Protein AF-A0A2S2CV26-F1 (afdb_monomer_lite)

Structure (mmCIF, N/CA/C/O backbone):
data_AF-A0A2S2CV26-F1
#
_entry.id   AF-A0A2S2CV26-F1
#
loop_
_atom_site.group_PDB
_atom_site.id
_atom_site.type_symbol
_atom_site.label_atom_id
_atom_site.label_alt_id
_atom_site.label_comp_id
_a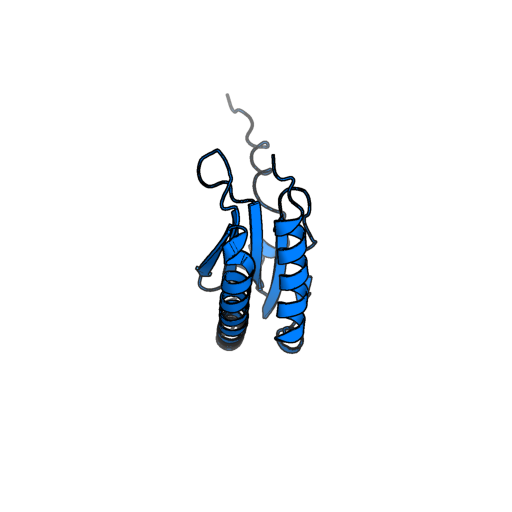tom_site.label_asym_id
_atom_site.label_entity_id
_atom_site.label_seq_id
_atom_site.pdbx_PDB_ins_code
_atom_site.Cartn_x
_atom_site.Cartn_y
_atom_site.Cartn_z
_atom_site.occupancy
_atom_site.B_iso_or_equiv
_atom_site.auth_seq_id
_atom_site.auth_comp_id
_atom_site.auth_asym_id
_atom_site.auth_atom_id
_atom_site.pdbx_PDB_model_num
ATOM 1 N N . MET A 1 1 ? 34.476 -27.555 24.300 1.00 40.94 1 MET A N 1
ATOM 2 C CA . MET A 1 1 ? 33.532 -27.393 23.174 1.00 40.94 1 MET A CA 1
ATOM 3 C C . MET A 1 1 ? 32.374 -26.527 23.639 1.00 40.94 1 MET A C 1
ATOM 5 O O . MET A 1 1 ? 31.607 -27.006 24.450 1.00 40.94 1 MET A O 1
ATOM 9 N N . HIS A 1 2 ? 32.263 -25.284 23.173 1.00 34.00 2 HIS A N 1
ATOM 10 C CA . HIS A 1 2 ? 30.974 -24.624 22.925 1.00 34.00 2 HIS A CA 1
ATOM 11 C C . HIS A 1 2 ? 31.258 -23.411 22.033 1.00 34.00 2 HIS A C 1
ATOM 13 O O . HIS A 1 2 ? 31.915 -22.454 22.434 1.00 34.00 2 HIS A O 1
ATOM 19 N N . ARG A 1 3 ? 30.885 -23.546 20.760 1.00 31.80 3 ARG A N 1
ATOM 20 C CA . ARG A 1 3 ? 31.025 -22.526 19.721 1.00 31.80 3 ARG A CA 1
ATOM 21 C C . ARG A 1 3 ? 29.903 -21.494 19.876 1.00 31.80 3 ARG A C 1
ATOM 23 O O . ARG A 1 3 ? 28.749 -21.876 19.980 1.00 31.80 3 ARG A O 1
ATOM 30 N N . SER A 1 4 ? 30.298 -20.223 19.853 1.00 40.91 4 SER A N 1
ATOM 31 C CA . SER A 1 4 ? 29.654 -19.058 19.223 1.00 40.91 4 SER A CA 1
ATOM 32 C C . SER A 1 4 ? 28.185 -19.181 18.770 1.00 40.91 4 SER A C 1
ATOM 34 O O . SER A 1 4 ? 27.912 -19.844 17.773 1.00 40.91 4 SER A O 1
ATOM 36 N N . GLU A 1 5 ? 27.278 -18.420 19.400 1.00 34.91 5 GLU A N 1
ATOM 37 C CA . GLU A 1 5 ? 25.942 -18.097 18.850 1.00 34.91 5 GLU A CA 1
ATOM 38 C C . GLU A 1 5 ? 25.600 -16.590 18.874 1.00 34.91 5 GLU A C 1
ATOM 40 O O . GLU A 1 5 ? 24.479 -16.190 18.572 1.00 34.91 5 GLU A O 1
ATOM 45 N N . TYR A 1 6 ? 26.586 -15.710 19.091 1.00 36.28 6 TYR A N 1
ATOM 46 C CA . TYR A 1 6 ? 26.410 -14.249 18.967 1.00 36.28 6 TYR A CA 1
ATOM 47 C C . TYR A 1 6 ? 26.313 -13.743 17.509 1.00 36.28 6 TYR A C 1
ATOM 49 O O . TYR A 1 6 ? 26.339 -12.542 17.259 1.00 36.28 6 TYR A O 1
ATOM 57 N N . ALA A 1 7 ? 26.174 -14.637 16.525 1.00 36.53 7 ALA A N 1
ATOM 58 C CA . ALA A 1 7 ? 26.241 -14.309 15.099 1.00 36.53 7 ALA A CA 1
ATOM 59 C C . ALA A 1 7 ? 25.000 -14.743 14.296 1.00 36.53 7 ALA A C 1
ATOM 61 O O . ALA A 1 7 ? 25.125 -15.214 13.164 1.00 36.53 7 ALA A O 1
ATOM 62 N N . ARG A 1 8 ? 23.784 -14.577 14.841 1.00 36.28 8 ARG A N 1
ATOM 63 C CA . ARG A 1 8 ? 22.547 -14.783 14.053 1.00 36.28 8 ARG A CA 1
ATOM 64 C C . ARG A 1 8 ? 21.458 -13.719 14.179 1.00 36.28 8 ARG A C 1
ATOM 66 O O . ARG A 1 8 ? 20.400 -13.880 13.581 1.00 36.28 8 ARG A O 1
ATOM 73 N N . PHE A 1 9 ? 21.737 -12.594 14.836 1.00 37.44 9 PHE A N 1
ATOM 74 C CA . PHE A 1 9 ? 20.786 -11.480 14.959 1.00 37.44 9 PHE A CA 1
ATOM 75 C C . PHE A 1 9 ? 20.766 -10.497 13.771 1.00 37.44 9 PHE A C 1
ATOM 77 O O . PHE A 1 9 ? 20.008 -9.536 13.782 1.00 37.44 9 PHE A O 1
ATOM 84 N N . ALA A 1 10 ? 21.513 -10.748 12.690 1.00 33.72 10 ALA A N 1
ATOM 85 C CA . ALA A 1 10 ? 21.568 -9.857 11.522 1.00 33.72 10 ALA A CA 1
ATOM 86 C C . ALA A 1 10 ? 20.669 -10.295 10.340 1.00 33.72 10 ALA A C 1
ATOM 88 O O . ALA A 1 10 ? 21.059 -10.164 9.180 1.00 33.72 10 ALA A O 1
ATOM 89 N N . ARG A 1 11 ? 19.473 -10.846 10.604 1.00 33.84 11 ARG A N 1
ATOM 90 C CA . ARG A 1 11 ? 18.467 -11.150 9.556 1.00 33.84 11 ARG A CA 1
ATOM 91 C C . ARG A 1 11 ? 17.045 -10.666 9.847 1.00 33.84 11 ARG A C 1
ATOM 93 O O . ARG A 1 11 ? 16.144 -10.959 9.069 1.00 33.84 11 ARG A O 1
ATOM 100 N N . HIS A 1 12 ? 16.841 -9.885 10.902 1.00 38.03 12 HIS A N 1
ATOM 101 C CA . HIS A 1 12 ? 15.544 -9.286 11.200 1.00 38.03 12 HIS A CA 1
ATOM 102 C C . HIS A 1 12 ? 15.633 -7.769 11.080 1.00 38.03 12 HIS A C 1
ATOM 104 O O . HIS A 1 12 ? 16.491 -7.134 11.687 1.00 38.03 12 HIS A O 1
ATOM 110 N N . GLY A 1 13 ? 14.755 -7.197 10.252 1.00 40.19 13 GLY A N 1
ATOM 111 C CA . GLY A 1 13 ? 14.560 -5.758 10.177 1.00 40.19 13 GLY A CA 1
ATOM 112 C C . GLY A 1 13 ? 14.208 -5.234 11.561 1.00 40.19 13 GLY A C 1
ATOM 113 O O . GLY A 1 13 ? 13.131 -5.537 12.050 1.00 40.19 13 GLY A O 1
ATOM 114 N N . SER A 1 14 ? 15.162 -4.509 12.146 1.00 36.28 14 SER A N 1
ATOM 115 C CA . SER A 1 14 ? 15.131 -3.760 13.402 1.00 36.28 14 SER A CA 1
ATOM 116 C C . SER A 1 14 ? 13.733 -3.597 14.005 1.00 36.28 14 SER A C 1
ATOM 118 O O . SER A 1 14 ? 12.978 -2.708 13.618 1.00 36.28 14 SER A O 1
ATOM 120 N N . VAL A 1 15 ? 13.420 -4.469 14.958 1.00 40.22 15 VAL A N 1
ATOM 121 C CA . VAL A 1 15 ? 12.291 -4.352 15.879 1.00 40.22 15 VAL A CA 1
ATOM 122 C C . VAL A 1 15 ? 12.934 -4.029 17.234 1.00 40.22 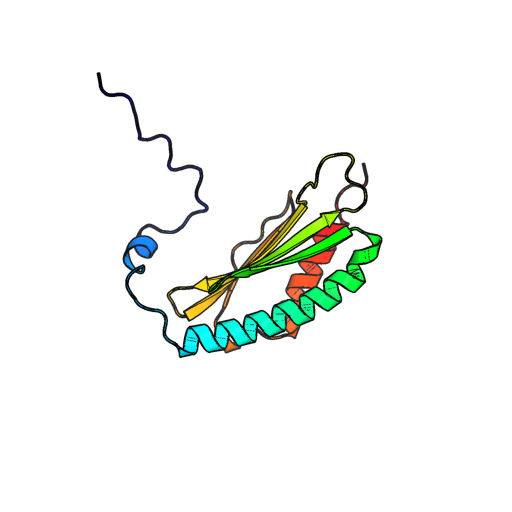15 VAL A C 1
ATOM 124 O O . VAL A 1 15 ? 13.848 -4.741 17.654 1.00 40.22 15 VAL A O 1
ATOM 127 N N . CYS A 1 16 ? 12.578 -2.909 17.863 1.00 34.03 16 CYS A N 1
ATOM 128 C CA . CYS A 1 16 ? 13.183 -2.480 19.127 1.00 34.03 16 CYS A CA 1
ATOM 129 C C . CYS A 1 16 ? 12.947 -3.539 20.227 1.00 34.03 16 CYS A C 1
ATOM 131 O O . CYS A 1 16 ? 11.866 -4.121 20.260 1.00 34.03 16 CYS A O 1
ATOM 133 N N . PRO A 1 17 ? 13.883 -3.761 21.173 1.00 43.53 17 PRO A N 1
ATOM 134 C CA . PRO A 1 17 ? 13.740 -4.771 22.233 1.00 43.53 17 PRO A CA 1
ATOM 135 C C . PRO A 1 17 ? 12.470 -4.637 23.091 1.00 43.53 17 PRO A C 1
ATOM 137 O O . PRO A 1 17 ? 11.996 -5.633 23.624 1.00 43.53 17 PRO A O 1
ATOM 140 N N . GLY A 1 18 ? 11.886 -3.435 23.186 1.00 41.84 18 GLY A N 1
ATOM 141 C CA . GLY A 1 18 ? 10.599 -3.213 23.859 1.00 41.84 18 GLY A CA 1
ATOM 142 C C . GLY A 1 18 ? 9.381 -3.798 23.129 1.00 41.84 18 GLY A C 1
ATOM 143 O O . GLY A 1 18 ? 8.350 -4.008 23.753 1.00 41.84 18 GLY A O 1
ATOM 144 N N . GLN A 1 19 ? 9.483 -4.115 21.833 1.00 45.50 19 GLN A N 1
ATOM 145 C CA . GLN A 1 19 ? 8.375 -4.689 21.056 1.00 45.50 19 GLN A CA 1
ATOM 146 C C . GLN A 1 19 ? 8.162 -6.184 21.332 1.00 45.50 19 GLN A C 1
ATOM 148 O O . GLN A 1 19 ? 7.038 -6.648 21.211 1.00 45.50 19 GLN A O 1
ATOM 153 N N . LEU A 1 20 ? 9.189 -6.922 21.776 1.00 46.00 20 LEU A N 1
ATOM 154 C CA . LEU A 1 20 ? 9.035 -8.325 22.203 1.00 46.00 20 LEU A CA 1
ATOM 155 C C . LEU A 1 20 ? 8.202 -8.464 23.490 1.00 46.00 20 LEU A C 1
ATOM 157 O O . LEU A 1 20 ? 7.713 -9.545 23.795 1.00 46.00 20 LEU A O 1
ATOM 161 N N . GLN A 1 21 ? 8.047 -7.382 24.259 1.00 39.81 21 GLN A N 1
ATOM 162 C CA . GLN A 1 21 ? 7.273 -7.370 25.503 1.00 39.81 21 GLN A CA 1
ATOM 163 C C . GLN A 1 21 ? 5.786 -7.027 25.290 1.00 39.81 21 GLN A C 1
ATOM 165 O O . GLN A 1 21 ? 4.990 -7.227 26.203 1.00 39.81 21 GLN A O 1
ATOM 170 N N . LEU A 1 22 ? 5.407 -6.557 24.093 1.00 47.59 22 LEU A N 1
ATOM 171 C CA . LEU A 1 22 ? 4.035 -6.169 23.725 1.00 47.59 22 LEU A CA 1
ATOM 172 C C . LEU A 1 22 ? 3.276 -7.261 22.949 1.00 47.59 22 LEU A C 1
ATOM 174 O O . LEU A 1 22 ? 2.089 -7.099 22.671 1.00 47.59 22 LEU A O 1
ATOM 178 N N . ASP A 1 23 ? 3.912 -8.403 22.662 1.00 49.34 23 ASP A N 1
ATOM 179 C CA . ASP A 1 23 ? 3.294 -9.561 21.987 1.00 49.34 23 ASP A CA 1
ATOM 180 C C . ASP A 1 23 ? 2.135 -10.210 22.789 1.00 49.34 23 ASP A C 1
ATOM 182 O O . ASP A 1 23 ? 1.486 -11.141 22.311 1.00 49.34 23 ASP A O 1
ATOM 186 N N . HIS A 1 24 ? 1.843 -9.727 24.004 1.00 45.34 24 HIS A N 1
ATOM 187 C CA . HIS A 1 24 ? 0.773 -10.236 24.870 1.00 45.34 24 HIS A CA 1
ATOM 188 C C . HIS A 1 24 ? -0.429 -9.297 25.038 1.00 45.34 24 HIS A C 1
ATOM 190 O O . HIS A 1 24 ? -1.451 -9.732 25.576 1.00 45.34 24 HIS A O 1
ATOM 196 N N . GLU A 1 25 ? -0.370 -8.051 24.559 1.00 50.72 25 GLU A N 1
ATOM 197 C CA . GLU A 1 25 ? -1.564 -7.205 24.517 1.00 50.72 25 GLU A CA 1
ATOM 198 C C . GLU A 1 25 ? -2.359 -7.519 23.251 1.00 50.72 25 GLU A C 1
ATOM 200 O O . GLU A 1 25 ? -1.925 -7.299 22.120 1.00 50.72 25 GLU A O 1
ATOM 205 N N . THR A 1 26 ? -3.543 -8.100 23.446 1.00 61.91 26 THR A N 1
ATOM 206 C CA . THR A 1 26 ? -4.448 -8.396 22.338 1.00 61.91 26 THR A CA 1
ATOM 207 C C . THR A 1 26 ? -4.919 -7.071 21.750 1.00 61.91 26 THR A C 1
ATOM 209 O O . THR A 1 26 ? -5.646 -6.329 22.410 1.00 61.91 26 THR A O 1
ATOM 212 N N . LEU A 1 27 ? -4.512 -6.783 20.510 1.00 70.94 27 LEU A N 1
ATOM 213 C CA . LEU A 1 27 ? -5.027 -5.658 19.731 1.00 70.94 27 LEU A CA 1
ATOM 214 C C . LEU A 1 27 ? -6.554 -5.603 19.832 1.00 70.94 27 LEU A C 1
ATOM 216 O O . LEU A 1 27 ? -7.236 -6.624 19.685 1.00 70.94 27 LEU A O 1
ATOM 220 N N . SER A 1 28 ? -7.094 -4.409 20.085 1.00 79.62 28 SER A N 1
ATOM 221 C CA . SER A 1 28 ? -8.538 -4.244 20.233 1.00 79.62 28 SER A CA 1
ATOM 222 C C . SER A 1 28 ? -9.261 -4.653 18.944 1.00 79.62 28 SER A C 1
ATOM 224 O O . SER A 1 28 ? -8.761 -4.451 17.833 1.00 79.62 28 SER A O 1
ATOM 226 N N . GLY A 1 29 ? -10.471 -5.211 19.074 1.00 83.12 29 GLY A N 1
ATOM 227 C CA . GLY A 1 29 ? -11.299 -5.554 17.909 1.00 83.12 29 GLY A CA 1
ATOM 228 C C . GLY A 1 29 ? -11.567 -4.346 17.002 1.00 83.12 29 GLY A C 1
ATOM 229 O O . GLY A 1 29 ? -11.666 -4.491 15.787 1.00 83.12 29 GLY A O 1
ATOM 230 N N . GLU A 1 30 ? -11.585 -3.147 17.583 1.00 87.88 30 GLU A N 1
ATOM 231 C CA . GLU A 1 30 ? -11.706 -1.886 16.857 1.00 87.88 30 GLU A CA 1
ATOM 232 C C . GLU A 1 30 ? -10.470 -1.576 16.000 1.00 87.88 30 GLU A C 1
ATOM 234 O O . GLU A 1 30 ? -10.618 -1.208 14.838 1.00 87.88 30 GLU A O 1
ATOM 239 N N . ALA A 1 31 ? -9.251 -1.782 16.513 1.00 86.81 31 ALA A N 1
ATOM 240 C CA . ALA A 1 31 ? -8.028 -1.573 15.733 1.00 86.81 31 ALA A CA 1
ATOM 241 C C . ALA A 1 31 ? -7.969 -2.504 14.511 1.00 86.81 31 ALA A C 1
ATOM 243 O O . ALA A 1 31 ? -7.649 -2.060 13.409 1.00 86.81 31 ALA A O 1
ATOM 244 N N . ARG A 1 32 ? -8.363 -3.772 14.682 1.00 86.88 32 ARG A N 1
ATOM 245 C CA . ARG A 1 32 ? -8.454 -4.740 13.575 1.00 86.88 32 ARG A CA 1
ATOM 246 C C . ARG A 1 32 ? -9.525 -4.365 12.556 1.00 86.88 32 ARG A C 1
ATOM 248 O O . ARG A 1 32 ? -9.281 -4.455 11.358 1.00 86.88 32 ARG A O 1
ATOM 255 N N . ARG A 1 33 ? -10.692 -3.896 13.010 1.00 90.81 33 ARG A N 1
ATOM 256 C CA . ARG A 1 33 ? -11.756 -3.406 12.11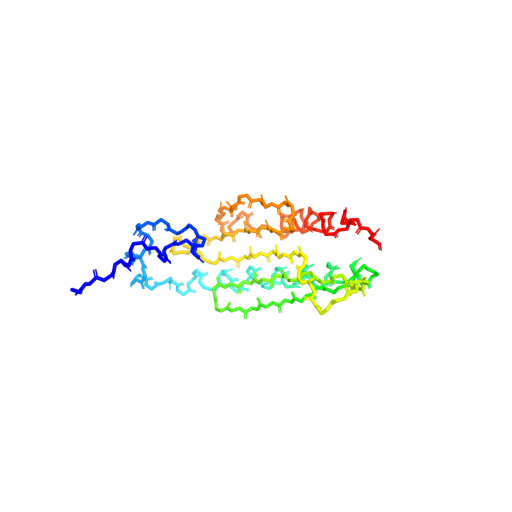9 1.00 90.81 33 ARG A CA 1
ATOM 257 C C . ARG A 1 33 ? -11.271 -2.230 11.271 1.00 90.81 33 ARG A C 1
ATOM 259 O O . ARG A 1 33 ? -11.416 -2.253 10.053 1.00 90.81 33 ARG A O 1
ATOM 266 N N . ARG A 1 34 ? -10.637 -1.237 11.900 1.00 92.06 34 ARG A N 1
ATOM 267 C CA . ARG A 1 34 ? -10.066 -0.073 11.203 1.00 92.06 34 ARG A CA 1
ATOM 268 C C . ARG A 1 34 ? -8.937 -0.472 10.250 1.00 92.06 34 ARG A C 1
ATOM 270 O O . ARG A 1 34 ? -8.823 0.101 9.169 1.00 92.06 34 ARG A O 1
ATOM 277 N N . PHE A 1 35 ? -8.141 -1.482 10.605 1.00 92.38 35 PHE A N 1
ATOM 278 C CA . PHE A 1 35 ? -7.139 -2.046 9.702 1.00 92.38 35 PHE A CA 1
ATOM 279 C C . PHE A 1 35 ? -7.760 -2.727 8.483 1.00 92.38 35 PHE A C 1
ATOM 281 O O . PHE A 1 35 ? -7.295 -2.493 7.373 1.00 92.38 35 PHE A O 1
ATOM 288 N N . ALA A 1 36 ? -8.838 -3.492 8.650 1.00 91.94 36 ALA A N 1
ATOM 289 C CA . ALA A 1 36 ? -9.548 -4.100 7.526 1.00 91.94 36 ALA A CA 1
ATOM 290 C C . ALA A 1 36 ? -10.126 -3.042 6.563 1.00 91.94 36 ALA A C 1
ATOM 292 O O . ALA A 1 36 ? -10.047 -3.195 5.345 1.00 91.94 36 ALA A O 1
ATOM 293 N N . GLU A 1 37 ? -10.646 -1.930 7.090 1.00 92.50 37 GLU A N 1
ATOM 294 C CA . GLU A 1 37 ? -11.102 -0.793 6.275 1.00 92.50 37 GLU A CA 1
ATOM 295 C C . GLU A 1 37 ? -9.940 -0.150 5.501 1.00 92.50 37 GLU A C 1
ATOM 297 O O . GLU A 1 37 ? -10.036 0.078 4.293 1.00 92.50 37 GLU A O 1
ATOM 302 N N . ALA A 1 38 ? -8.808 0.080 6.173 1.00 92.94 38 ALA A N 1
ATOM 303 C CA . ALA A 1 38 ? -7.583 0.568 5.547 1.00 92.94 38 ALA A CA 1
ATOM 304 C C . ALA A 1 38 ? -7.054 -0.385 4.460 1.00 92.94 38 ALA A C 1
ATOM 306 O O . ALA A 1 38 ? -6.649 0.067 3.387 1.00 92.94 38 ALA A O 1
ATOM 307 N N . ALA A 1 39 ? -7.085 -1.695 4.716 1.00 93.00 39 ALA A N 1
ATOM 308 C CA . ALA A 1 39 ? -6.708 -2.737 3.767 1.00 93.00 39 ALA A CA 1
ATOM 309 C C . ALA A 1 39 ? -7.558 -2.655 2.495 1.00 93.00 39 ALA A C 1
ATOM 311 O O . ALA A 1 39 ? -6.998 -2.593 1.403 1.00 93.00 39 ALA A O 1
ATOM 312 N N . GLY A 1 40 ? -8.882 -2.517 2.622 1.00 93.56 40 GLY A N 1
ATOM 313 C CA . GLY A 1 40 ? -9.776 -2.347 1.472 1.00 93.56 40 GLY A CA 1
ATOM 314 C C . GLY A 1 40 ? -9.486 -1.088 0.641 1.00 93.56 40 GLY A C 1
ATOM 315 O O . GLY A 1 40 ? -9.561 -1.119 -0.595 1.00 93.56 40 GLY A O 1
ATOM 316 N N . LEU A 1 41 ? -9.092 0.017 1.287 1.00 92.56 41 LEU A N 1
ATOM 317 C CA . LEU A 1 41 ? -8.647 1.229 0.586 1.00 92.56 41 LEU A CA 1
ATOM 318 C C . LEU A 1 41 ? -7.354 0.983 -0.201 1.00 92.56 41 LEU A C 1
ATOM 320 O O . LEU A 1 41 ? -7.255 1.380 -1.367 1.00 92.56 41 LEU A O 1
ATOM 324 N N . LEU A 1 42 ? -6.374 0.315 0.414 1.00 94.56 42 LEU A N 1
ATOM 325 C CA . LEU A 1 42 ? -5.110 -0.015 -0.241 1.00 94.56 42 LEU A CA 1
ATOM 326 C C . LEU A 1 42 ? -5.313 -0.997 -1.400 1.00 94.56 42 LEU A C 1
ATOM 328 O O . LEU A 1 42 ? -4.743 -0.783 -2.465 1.00 94.56 42 LEU A O 1
ATOM 332 N N . GLU A 1 43 ? -6.147 -2.022 -1.236 1.00 93.81 43 GLU A N 1
ATOM 333 C CA . GLU A 1 43 ? -6.484 -2.993 -2.285 1.00 93.81 43 GLU A CA 1
ATOM 334 C C . GLU A 1 43 ? -7.144 -2.317 -3.493 1.00 93.81 43 GLU A C 1
ATOM 336 O O . GLU A 1 43 ? -6.756 -2.554 -4.641 1.00 93.81 43 GLU A O 1
ATOM 341 N N . SER A 1 44 ? -8.082 -1.399 -3.248 1.00 93.19 44 SER A N 1
ATOM 342 C CA . SER A 1 44 ? -8.733 -0.618 -4.307 1.00 93.19 44 SER A CA 1
ATOM 343 C C . SER A 1 44 ? -7.726 0.248 -5.073 1.00 93.19 44 SER A C 1
ATOM 345 O O . SER A 1 44 ? -7.712 0.262 -6.309 1.00 93.19 44 SER A O 1
ATOM 347 N N . ALA A 1 45 ? -6.833 0.929 -4.350 1.00 93.81 45 ALA A N 1
ATOM 348 C CA . ALA A 1 45 ? -5.776 1.738 -4.951 1.00 93.81 45 ALA A CA 1
ATOM 349 C C . ALA A 1 45 ? -4.727 0.877 -5.684 1.00 93.81 45 ALA A C 1
ATOM 351 O O . ALA A 1 45 ? -4.213 1.268 -6.736 1.00 93.81 45 ALA A O 1
ATOM 352 N N . ALA A 1 46 ? -4.442 -0.323 -5.179 1.00 93.69 46 ALA A N 1
ATOM 353 C CA . ALA A 1 46 ? -3.549 -1.288 -5.805 1.00 93.69 46 ALA A CA 1
ATOM 354 C C . ALA A 1 46 ? -4.121 -1.840 -7.114 1.00 93.69 46 ALA A C 1
ATOM 356 O O . ALA A 1 46 ? -3.374 -2.017 -8.075 1.00 93.69 46 ALA A O 1
ATOM 357 N N . ALA A 1 47 ? -5.437 -2.050 -7.199 1.00 94.81 47 ALA A N 1
ATOM 358 C CA . ALA A 1 47 ? -6.093 -2.446 -8.442 1.00 94.81 47 ALA A CA 1
ATOM 359 C C . ALA A 1 47 ? -5.947 -1.365 -9.528 1.00 94.81 47 ALA A C 1
ATOM 361 O O . ALA A 1 47 ? -5.700 -1.675 -10.696 1.00 94.81 47 ALA A O 1
ATOM 362 N N . GLU A 1 48 ? -6.055 -0.087 -9.155 1.00 94.56 48 GLU A N 1
ATOM 363 C CA . GLU A 1 48 ? -5.784 1.026 -10.069 1.00 94.56 48 GLU A CA 1
ATOM 364 C C . GLU A 1 48 ? -4.309 1.094 -10.474 1.00 94.56 48 GLU A C 1
ATOM 366 O O . GLU A 1 48 ? -3.999 1.222 -11.660 1.00 94.56 48 GLU A O 1
ATOM 371 N N . LEU A 1 49 ? -3.393 0.952 -9.514 1.00 95.06 49 LEU A N 1
ATOM 372 C CA . LEU A 1 49 ? -1.961 0.895 -9.789 1.00 95.06 49 LEU A CA 1
ATOM 373 C C . LEU A 1 49 ? -1.609 -0.265 -10.732 1.00 95.06 49 LEU A C 1
ATOM 375 O O . LEU A 1 49 ? -0.836 -0.067 -11.663 1.00 95.06 49 LEU A O 1
ATOM 379 N N . SER A 1 50 ? -2.201 -1.444 -10.539 1.00 94.56 50 SER A N 1
ATOM 380 C CA . SER A 1 50 ? -1.990 -2.617 -11.392 1.00 94.56 50 SER A CA 1
ATOM 381 C C . SER A 1 50 ? -2.381 -2.333 -12.845 1.00 94.56 50 SER A C 1
ATOM 383 O O . SER A 1 50 ? -1.584 -2.573 -13.751 1.00 94.56 50 SER A O 1
ATOM 385 N N . ARG A 1 51 ? -3.544 -1.701 -13.079 1.00 95.38 51 ARG A N 1
ATOM 386 C CA . ARG A 1 51 ? -3.953 -1.257 -14.427 1.00 95.38 51 ARG A CA 1
ATOM 387 C C . ARG A 1 51 ? -2.957 -0.275 -15.040 1.00 95.38 51 ARG A C 1
ATOM 389 O O . ARG A 1 51 ? -2.619 -0.411 -16.212 1.00 95.38 51 ARG A O 1
ATOM 396 N N . ARG A 1 52 ? -2.474 0.693 -14.256 1.00 94.12 52 ARG A N 1
ATOM 397 C CA . ARG A 1 52 ? -1.491 1.685 -14.720 1.00 94.12 52 ARG A CA 1
ATOM 398 C C . ARG A 1 52 ? -0.110 1.089 -14.970 1.00 94.12 52 ARG A C 1
ATOM 400 O O . ARG A 1 52 ? 0.609 1.645 -15.781 1.00 94.12 52 ARG A O 1
ATOM 407 N N . MET A 1 53 ? 0.263 0.002 -14.296 1.00 92.44 53 MET A N 1
ATOM 408 C CA . MET A 1 53 ? 1.578 -0.649 -14.399 1.00 92.44 53 MET A CA 1
ATOM 409 C C . MET A 1 53 ? 1.612 -1.836 -15.369 1.00 92.44 53 MET A C 1
ATOM 411 O O . MET A 1 53 ? 2.681 -2.414 -15.555 1.00 92.44 53 MET A O 1
ATOM 415 N N . ALA A 1 54 ? 0.487 -2.196 -15.997 1.00 91.56 54 ALA A N 1
ATOM 416 C CA . ALA A 1 54 ? 0.358 -3.390 -16.838 1.00 91.56 54 ALA A CA 1
ATOM 417 C C . ALA A 1 54 ? 1.301 -3.409 -18.060 1.00 91.56 54 ALA A C 1
ATOM 419 O O . ALA A 1 54 ? 1.659 -4.478 -18.559 1.00 91.56 54 ALA A O 1
ATOM 420 N N . ASP A 1 55 ? 1.731 -2.240 -18.544 1.00 89.62 55 ASP A N 1
ATOM 421 C CA . ASP A 1 55 ? 2.748 -2.110 -19.593 1.00 89.62 55 ASP A CA 1
ATOM 422 C C . ASP A 1 55 ? 4.160 -2.454 -19.090 1.00 89.62 55 ASP A C 1
ATOM 424 O O . ASP A 1 55 ? 4.968 -3.002 -19.839 1.00 89.62 55 ASP A O 1
ATOM 428 N N . ALA A 1 56 ? 4.450 -2.156 -17.822 1.00 88.81 56 ALA A N 1
ATOM 429 C CA . ALA A 1 56 ? 5.776 -2.269 -17.222 1.00 88.81 56 ALA A CA 1
ATOM 430 C C . ALA A 1 56 ? 5.991 -3.592 -16.467 1.00 88.81 56 ALA A C 1
ATOM 432 O O . ALA A 1 56 ? 7.112 -4.108 -16.422 1.00 88.81 56 ALA A O 1
ATOM 433 N N . GLY A 1 57 ? 4.936 -4.160 -15.883 1.00 89.88 57 GLY A N 1
ATOM 434 C CA . GLY A 1 57 ? 5.020 -5.351 -15.048 1.00 89.88 57 GLY A CA 1
ATOM 435 C C . GLY A 1 57 ? 3.702 -5.726 -14.377 1.00 89.88 57 GLY A C 1
ATOM 436 O O . GLY A 1 57 ? 2.617 -5.412 -14.855 1.00 89.88 57 GLY A O 1
ATOM 437 N N . THR A 1 58 ? 3.804 -6.430 -13.257 1.00 91.50 58 THR A N 1
ATOM 438 C CA . THR A 1 58 ? 2.676 -6.950 -12.484 1.00 91.50 58 THR A CA 1
ATOM 439 C C . THR A 1 58 ? 2.768 -6.473 -11.043 1.00 91.50 58 THR A C 1
ATOM 441 O O . THR A 1 58 ? 3.844 -6.508 -10.442 1.00 91.50 58 THR A O 1
ATOM 444 N N . ILE A 1 59 ? 1.628 -6.048 -10.500 1.00 93.94 59 ILE A N 1
ATOM 445 C CA . ILE A 1 59 ? 1.429 -5.760 -9.080 1.00 93.94 59 ILE A CA 1
ATOM 446 C C . ILE A 1 59 ? 0.629 -6.920 -8.489 1.00 93.94 59 ILE A C 1
ATOM 448 O O . ILE A 1 59 ? -0.484 -7.189 -8.936 1.00 93.94 59 ILE A O 1
ATOM 452 N N . GLU A 1 60 ? 1.200 -7.608 -7.508 1.00 93.56 60 GLU A N 1
ATOM 453 C CA . GLU A 1 60 ? 0.518 -8.624 -6.704 1.00 93.56 60 GLU A CA 1
ATOM 454 C C . GLU A 1 60 ? 0.203 -8.047 -5.324 1.00 93.56 60 GLU A C 1
ATOM 456 O O . GLU A 1 60 ? 1.026 -7.324 -4.765 1.00 93.56 60 GLU A O 1
ATOM 461 N N . VAL A 1 61 ? -0.969 -8.371 -4.780 1.00 94.38 61 VAL A N 1
ATOM 462 C CA . VAL A 1 61 ? -1.363 -8.003 -3.416 1.00 94.38 61 VAL A CA 1
ATOM 463 C C . VAL A 1 61 ? -1.342 -9.250 -2.543 1.00 94.38 61 VAL A C 1
ATOM 465 O O . VAL A 1 61 ? -1.924 -10.270 -2.905 1.00 94.38 61 VAL A O 1
ATOM 468 N N . VAL A 1 62 ? -0.671 -9.163 -1.399 1.00 93.31 62 VAL A N 1
ATOM 469 C CA . VAL A 1 62 ? -0.604 -10.213 -0.385 1.00 93.31 62 VAL A CA 1
ATOM 470 C C . VAL A 1 62 ? -1.197 -9.658 0.901 1.00 93.31 62 VAL A C 1
ATOM 472 O O . VAL A 1 62 ? -0.611 -8.765 1.509 1.00 93.31 62 VAL A O 1
ATOM 475 N N . THR A 1 63 ? -2.335 -10.205 1.317 1.00 90.31 63 THR A N 1
ATOM 476 C CA . THR A 1 63 ? -3.045 -9.796 2.535 1.00 90.31 63 THR A CA 1
ATOM 477 C C . THR A 1 63 ? -2.878 -10.864 3.619 1.00 90.31 63 THR A C 1
ATOM 479 O O . THR A 1 63 ? -2.978 -12.065 3.356 1.00 90.31 63 THR A O 1
ATOM 482 N N . ARG A 1 64 ? -2.591 -10.422 4.841 1.00 88.06 64 ARG A N 1
ATOM 483 C CA . ARG A 1 64 ? -2.520 -11.193 6.090 1.00 88.06 64 ARG A CA 1
ATOM 484 C C . ARG A 1 64 ? -3.269 -10.413 7.173 1.00 88.06 64 ARG A C 1
ATOM 486 O O . ARG A 1 64 ? -3.516 -9.225 6.997 1.00 88.06 64 ARG A O 1
ATOM 493 N N . ASP A 1 65 ? -3.577 -11.064 8.293 1.00 80.38 65 ASP A N 1
ATOM 494 C CA . ASP A 1 65 ? -4.439 -10.508 9.352 1.00 80.38 65 ASP A CA 1
ATOM 495 C C . ASP A 1 65 ? -4.087 -9.066 9.767 1.00 80.38 65 ASP A C 1
ATOM 497 O O . ASP A 1 65 ? -4.981 -8.240 9.921 1.00 80.38 65 ASP A O 1
ATOM 501 N N . ASP A 1 66 ? -2.792 -8.748 9.860 1.00 87.44 66 ASP A N 1
ATOM 502 C CA . ASP A 1 66 ? -2.282 -7.449 10.321 1.00 87.44 66 ASP A CA 1
ATOM 503 C C . ASP A 1 66 ? -1.310 -6.788 9.310 1.00 87.44 66 ASP A C 1
ATOM 505 O O . ASP A 1 66 ? -0.520 -5.907 9.668 1.00 87.44 66 ASP A O 1
ATOM 509 N N . ASP A 1 67 ? -1.309 -7.237 8.047 1.00 91.06 67 ASP A N 1
ATOM 510 C CA . ASP A 1 67 ? -0.354 -6.798 7.017 1.00 91.06 67 ASP A CA 1
ATOM 511 C C . ASP A 1 67 ? -0.931 -6.889 5.596 1.00 91.06 67 ASP A C 1
ATOM 513 O O . ASP A 1 67 ? -1.519 -7.896 5.210 1.00 91.06 67 ASP A O 1
ATOM 517 N N . VAL A 1 68 ? -0.712 -5.850 4.792 1.00 94.31 68 VAL A N 1
ATOM 518 C CA . VAL A 1 68 ? -1.008 -5.838 3.355 1.00 94.31 68 VAL A CA 1
ATOM 519 C C . VAL A 1 68 ? 0.243 -5.407 2.605 1.00 94.31 68 VAL A C 1
ATOM 521 O O . VAL A 1 68 ? 0.713 -4.278 2.762 1.00 94.31 68 VAL A O 1
ATOM 524 N N . THR A 1 69 ? 0.749 -6.277 1.736 1.00 94.12 69 THR A N 1
ATOM 525 C CA . THR A 1 69 ? 1.944 -6.025 0.928 1.00 94.12 69 THR A CA 1
ATOM 526 C C . THR A 1 69 ? 1.611 -6.022 -0.558 1.00 94.12 69 THR A C 1
ATOM 528 O O . THR A 1 69 ? 1.080 -6.990 -1.097 1.00 94.12 69 THR A O 1
ATOM 531 N N . LEU A 1 70 ? 2.011 -4.962 -1.257 1.00 95.31 70 LEU A N 1
ATOM 532 C CA . LEU A 1 70 ? 2.057 -4.907 -2.715 1.00 95.31 70 LEU A CA 1
ATOM 533 C C . LEU A 1 70 ? 3.445 -5.304 -3.202 1.00 95.31 70 LEU A C 1
ATOM 535 O O . LEU A 1 70 ? 4.440 -4.753 -2.739 1.00 95.31 70 LEU A O 1
ATOM 539 N N . LEU A 1 71 ? 3.517 -6.209 -4.171 1.00 93.25 71 LEU A N 1
ATOM 540 C CA . LEU A 1 71 ? 4.751 -6.708 -4.768 1.00 93.25 71 LEU A CA 1
ATOM 541 C C . LEU A 1 71 ? 4.790 -6.349 -6.253 1.00 93.25 71 LEU A C 1
ATOM 543 O O . LEU A 1 71 ? 3.927 -6.773 -7.020 1.00 93.25 71 LEU A O 1
ATOM 547 N N . TYR A 1 72 ? 5.814 -5.610 -6.679 1.00 91.44 72 TYR A N 1
ATOM 548 C CA . TYR A 1 7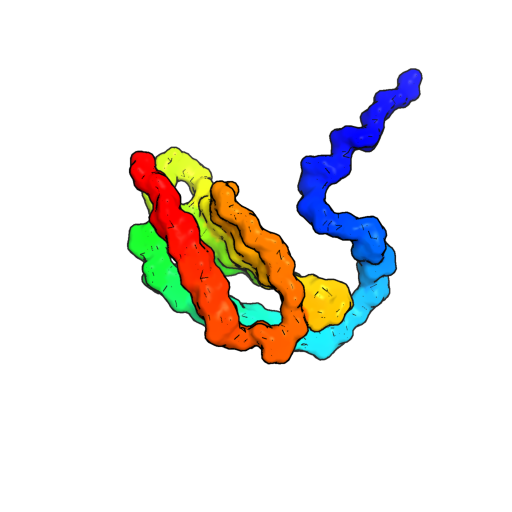2 ? 6.037 -5.288 -8.087 1.00 91.44 72 TYR A CA 1
ATOM 549 C C . TYR A 1 72 ? 7.069 -6.216 -8.735 1.00 91.44 72 TYR A C 1
ATOM 551 O O . TYR A 1 72 ? 8.204 -6.350 -8.256 1.00 91.44 72 TYR A O 1
ATOM 559 N N . ARG A 1 73 ? 6.687 -6.799 -9.878 1.00 89.12 73 ARG A N 1
ATOM 560 C CA . ARG A 1 73 ? 7.553 -7.609 -10.745 1.00 89.12 73 ARG A CA 1
ATOM 561 C C . ARG A 1 73 ? 7.558 -7.048 -12.172 1.00 89.12 73 ARG A C 1
ATOM 563 O O . ARG A 1 73 ? 6.486 -6.939 -12.759 1.00 89.12 73 ARG A O 1
ATOM 570 N N . PRO A 1 74 ? 8.717 -6.702 -12.751 1.00 87.56 74 PRO A N 1
ATOM 571 C CA . PRO A 1 74 ? 8.797 -6.167 -14.109 1.00 87.56 74 PRO A CA 1
ATOM 572 C C . PRO A 1 74 ? 8.523 -7.251 -15.162 1.00 87.56 74 PRO A C 1
ATOM 574 O O . PRO A 1 74 ? 8.820 -8.425 -14.952 1.00 87.56 74 PRO A O 1
ATOM 577 N N . ARG A 1 75 ? 8.003 -6.849 -16.327 1.00 80.81 75 ARG A N 1
ATOM 578 C CA . ARG A 1 75 ? 7.652 -7.760 -17.432 1.00 80.81 75 ARG A CA 1
ATOM 579 C C . ARG A 1 75 ? 8.869 -8.351 -18.157 1.00 80.81 75 ARG A C 1
ATOM 581 O O . ARG A 1 75 ? 8.796 -9.475 -18.637 1.00 80.81 75 ARG A O 1
ATOM 588 N N . HIS A 1 76 ? 9.965 -7.596 -18.244 1.00 69.31 76 HIS A N 1
ATOM 589 C CA . HIS A 1 76 ? 11.144 -7.924 -19.060 1.00 69.31 76 HIS A CA 1
ATOM 590 C C . HIS A 1 76 ? 12.380 -8.342 -18.244 1.00 69.31 76 HIS A C 1
ATOM 592 O O . HIS A 1 76 ? 13.499 -8.193 -18.720 1.00 69.31 76 HIS A O 1
ATOM 598 N N . SER A 1 77 ? 12.232 -8.843 -17.012 1.00 60.75 77 SER A N 1
ATOM 599 C CA . SER A 1 77 ? 13.401 -9.377 -16.302 1.00 60.75 77 SER A CA 1
ATOM 600 C C . SER A 1 77 ? 13.824 -10.714 -16.914 1.00 60.75 77 SER A C 1
ATOM 602 O O . SER A 1 77 ? 13.140 -11.721 -16.719 1.00 60.75 77 SER A O 1
ATOM 604 N N . GLU A 1 78 ? 14.950 -10.727 -17.630 1.00 51.19 78 GLU A N 1
ATOM 605 C CA . GLU A 1 78 ? 15.660 -11.944 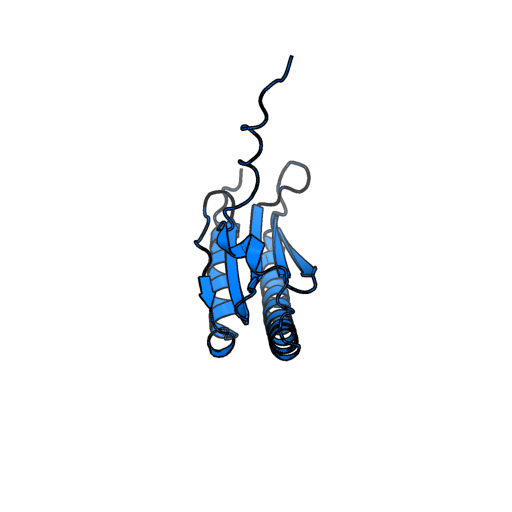-18.035 1.00 51.19 78 GLU A CA 1
ATOM 606 C C . GLU A 1 78 ? 16.176 -12.670 -16.781 1.00 51.19 78 GLU A C 1
ATOM 608 O O . GLU A 1 78 ? 17.276 -12.435 -16.290 1.00 51.19 78 GLU A O 1
ATOM 613 N N . GLY A 1 79 ? 15.320 -13.493 -16.179 1.00 53.22 79 GLY A N 1
ATOM 614 C CA . GLY A 1 79 ? 15.621 -14.228 -14.954 1.00 53.22 79 GLY A CA 1
ATOM 615 C C . GLY A 1 79 ? 14.404 -14.341 -14.043 1.00 53.22 79 GLY A C 1
ATOM 616 O O . GLY A 1 79 ? 13.628 -13.398 -13.892 1.00 53.22 79 GLY A O 1
ATOM 617 N N . ILE A 1 80 ? 14.248 -15.522 -13.443 1.00 50.56 80 ILE A N 1
ATOM 618 C CA . ILE A 1 80 ? 13.159 -15.942 -12.549 1.00 50.56 80 ILE A CA 1
ATOM 619 C C . ILE A 1 80 ? 12.686 -14.779 -11.655 1.00 50.56 80 ILE A C 1
ATOM 621 O O . ILE A 1 80 ? 13.441 -14.302 -10.811 1.00 50.56 80 ILE A O 1
ATOM 625 N N . HIS A 1 81 ? 11.440 -14.338 -11.864 1.00 55.56 81 HIS A N 1
ATOM 626 C CA . HIS A 1 81 ? 10.601 -13.533 -10.962 1.00 55.56 81 HIS A CA 1
ATOM 627 C C . HIS A 1 81 ? 11.349 -12.615 -9.979 1.00 55.56 81 HIS A C 1
ATOM 629 O O . HIS A 1 81 ? 11.191 -12.729 -8.762 1.00 55.56 81 HIS A O 1
ATOM 635 N N . SER A 1 82 ? 12.161 -11.688 -10.488 1.00 69.12 82 SER A N 1
ATOM 636 C CA . SER A 1 82 ? 12.886 -10.763 -9.618 1.00 69.12 82 SER A CA 1
ATOM 637 C C . SER A 1 82 ? 11.911 -9.763 -8.998 1.00 69.12 82 SER A C 1
ATOM 639 O O . SER A 1 82 ? 11.451 -8.842 -9.669 1.00 69.12 82 SER A O 1
ATOM 641 N N . LEU A 1 83 ? 11.594 -9.930 -7.713 1.00 75.50 83 LEU A N 1
ATOM 642 C CA . LEU A 1 83 ? 10.884 -8.915 -6.938 1.00 75.50 83 LEU A CA 1
ATOM 643 C C . LEU A 1 83 ? 11.703 -7.616 -6.961 1.00 75.50 83 LEU A C 1
ATOM 645 O O . LEU A 1 83 ? 12.857 -7.588 -6.528 1.00 75.50 83 LEU A O 1
ATOM 649 N N . VAL A 1 84 ? 11.116 -6.549 -7.500 1.00 82.19 84 VAL A N 1
ATOM 650 C CA . VAL A 1 84 ? 11.804 -5.264 -7.682 1.00 82.19 84 VAL A CA 1
ATOM 651 C C . VAL A 1 84 ? 11.449 -4.277 -6.582 1.00 82.19 84 VAL A C 1
ATOM 653 O O . VAL A 1 84 ? 12.321 -3.546 -6.102 1.00 82.19 84 VAL A O 1
ATOM 656 N N . GLY A 1 85 ? 10.187 -4.259 -6.170 1.00 87.06 85 GLY A N 1
ATOM 657 C CA . GLY A 1 85 ? 9.739 -3.379 -5.110 1.00 87.06 85 GLY A CA 1
ATOM 658 C C . GLY A 1 85 ? 8.597 -3.973 -4.317 1.00 87.06 85 GLY A C 1
ATOM 659 O O . GLY A 1 85 ? 7.812 -4.757 -4.849 1.00 87.06 85 GLY A O 1
ATOM 660 N N . ASN A 1 86 ? 8.517 -3.576 -3.055 1.00 92.50 86 ASN A N 1
ATOM 661 C CA . ASN A 1 86 ? 7.377 -3.815 -2.203 1.00 92.50 86 ASN A CA 1
ATOM 662 C C . ASN A 1 86 ? 6.896 -2.528 -1.520 1.00 92.50 86 ASN A C 1
ATOM 664 O O . ASN A 1 86 ? 7.671 -1.606 -1.240 1.00 92.50 86 ASN A O 1
ATOM 668 N N . PHE A 1 87 ? 5.594 -2.488 -1.273 1.00 93.31 87 PHE A N 1
ATOM 669 C CA . PHE A 1 87 ? 4.922 -1.479 -0.471 1.00 93.31 87 PHE A CA 1
ATOM 670 C C . PHE A 1 87 ? 4.103 -2.207 0.591 1.00 93.31 87 PHE A C 1
ATOM 672 O O . PHE A 1 87 ? 3.200 -2.956 0.239 1.00 93.31 87 PHE A O 1
ATOM 679 N N . ASP A 1 88 ? 4.434 -2.019 1.862 1.00 93.12 88 ASP A N 1
ATOM 680 C CA . ASP A 1 88 ? 3.831 -2.735 2.985 1.00 93.12 88 ASP A CA 1
ATOM 681 C C . ASP A 1 88 ? 3.019 -1.769 3.853 1.00 93.12 88 ASP A C 1
ATOM 683 O O . ASP A 1 88 ? 3.468 -0.657 4.151 1.00 93.12 88 ASP A O 1
ATOM 687 N N . MET A 1 89 ? 1.854 -2.221 4.301 1.00 94.31 89 MET A N 1
ATOM 688 C CA . MET A 1 89 ? 1.004 -1.545 5.269 1.00 94.31 89 MET A CA 1
ATOM 689 C C . MET A 1 89 ? 0.716 -2.494 6.426 1.00 94.31 89 MET A C 1
ATOM 691 O O . MET A 1 89 ? 0.087 -3.527 6.229 1.00 94.31 89 MET A O 1
ATOM 695 N N . ARG A 1 90 ? 1.155 -2.134 7.634 1.00 92.75 90 ARG A N 1
ATOM 696 C CA . ARG A 1 90 ? 1.087 -3.008 8.814 1.00 92.75 90 ARG A CA 1
ATOM 697 C C . ARG A 1 90 ? 0.361 -2.363 9.974 1.00 92.75 90 ARG A C 1
ATOM 699 O O . ARG A 1 90 ? 0.613 -1.194 10.258 1.00 92.75 90 ARG A O 1
ATOM 706 N N . LEU A 1 91 ? -0.454 -3.139 10.679 1.00 90.94 91 LEU A N 1
ATOM 707 C CA . LEU A 1 91 ? -0.982 -2.750 11.982 1.00 90.94 91 LEU A CA 1
ATOM 708 C C . LEU A 1 91 ? 0.138 -2.831 13.026 1.00 90.94 91 LEU A C 1
ATOM 710 O O . LEU A 1 91 ? 0.861 -3.826 13.112 1.00 90.94 91 LEU A O 1
ATOM 714 N N . THR A 1 92 ? 0.320 -1.765 13.798 1.00 88.69 92 THR A N 1
ATOM 715 C CA . THR A 1 92 ? 1.228 -1.746 14.947 1.00 88.69 92 THR A CA 1
ATOM 716 C C . THR A 1 92 ? 0.479 -2.112 16.222 1.00 88.69 92 THR A C 1
ATOM 718 O O . THR A 1 92 ? -0.733 -1.921 16.314 1.00 88.69 92 THR A O 1
ATOM 721 N N . HIS A 1 93 ? 1.211 -2.586 17.233 1.00 82.44 93 HIS A N 1
ATOM 722 C CA . HIS A 1 93 ? 0.648 -2.901 18.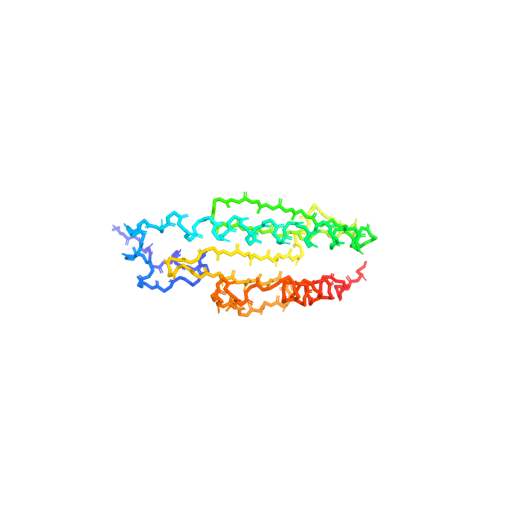553 1.00 82.44 93 HIS A CA 1
ATOM 723 C C . HIS A 1 93 ? -0.009 -1.682 19.217 1.00 82.44 93 HIS A C 1
ATOM 725 O O . HIS A 1 93 ? -1.023 -1.827 19.890 1.00 82.44 93 HIS A O 1
ATOM 731 N N . ASP A 1 94 ? 0.488 -0.477 18.930 1.00 82.19 94 ASP A N 1
ATOM 732 C CA . ASP A 1 94 ? -0.078 0.785 19.421 1.00 82.19 94 ASP A CA 1
ATOM 733 C C . ASP A 1 94 ? -1.369 1.206 18.682 1.00 82.19 94 ASP A C 1
ATOM 735 O O . ASP A 1 94 ? -1.846 2.331 18.841 1.00 82.19 94 ASP A O 1
ATOM 739 N N . GLY A 1 95 ? -1.931 0.341 17.827 1.00 83.19 95 GLY A N 1
ATOM 740 C CA . GLY A 1 95 ? -3.151 0.619 17.066 1.00 83.19 95 GLY A CA 1
ATOM 741 C C . GLY A 1 95 ? -2.959 1.654 15.954 1.00 83.19 95 GLY A C 1
ATOM 742 O O . GLY A 1 95 ? -3.901 2.363 15.598 1.00 83.19 95 GLY A O 1
ATOM 743 N N . GLN A 1 96 ? -1.742 1.764 15.417 1.00 89.75 96 GLN A N 1
ATOM 744 C CA . GLN A 1 96 ? -1.402 2.642 14.298 1.00 89.75 96 GLN A CA 1
ATOM 745 C C . GLN A 1 96 ? -1.128 1.832 13.032 1.00 89.75 96 GLN A C 1
ATOM 747 O O . GLN A 1 96 ? -1.027 0.607 13.053 1.00 89.75 96 GLN A O 1
ATOM 752 N N . VAL A 1 97 ? -0.965 2.531 11.914 1.00 91.62 97 VAL A N 1
ATOM 753 C CA . VAL A 1 97 ? -0.569 1.937 10.641 1.00 91.62 97 VAL A CA 1
ATOM 754 C C . VAL A 1 97 ? 0.849 2.361 10.297 1.00 91.62 97 VAL A C 1
ATOM 756 O O . VAL A 1 97 ? 1.175 3.547 10.291 1.00 91.62 97 VAL A O 1
ATOM 759 N N . ALA A 1 98 ? 1.693 1.386 9.981 1.00 92.12 98 ALA A N 1
ATOM 760 C CA . ALA A 1 98 ? 3.032 1.599 9.461 1.00 92.12 98 ALA A CA 1
ATOM 761 C C . ALA A 1 98 ? 3.041 1.402 7.942 1.00 92.12 98 ALA A C 1
ATOM 763 O O . ALA A 1 98 ? 2.784 0.296 7.468 1.00 92.12 98 ALA A O 1
ATOM 764 N N . LEU A 1 99 ? 3.391 2.443 7.185 1.00 92.38 99 LEU A N 1
ATOM 765 C CA . LEU A 1 99 ? 3.616 2.365 5.741 1.00 92.38 99 LEU A CA 1
ATOM 766 C C . LEU A 1 99 ? 5.107 2.256 5.438 1.00 92.38 99 LEU A C 1
ATOM 768 O O . LEU A 1 99 ? 5.911 3.086 5.870 1.00 92.38 99 LEU A O 1
ATOM 772 N N . ARG A 1 100 ? 5.493 1.253 4.655 1.00 91.88 100 ARG A N 1
ATOM 773 C CA . ARG A 1 100 ? 6.882 1.015 4.256 1.00 91.88 100 ARG A CA 1
ATOM 774 C C . ARG A 1 100 ? 6.960 0.825 2.757 1.00 91.88 100 ARG A C 1
ATOM 776 O O . ARG A 1 100 ? 6.096 0.215 2.149 1.00 91.88 100 ARG A O 1
ATOM 783 N N . MET A 1 101 ? 8.021 1.347 2.162 1.00 91.81 101 MET A N 1
ATOM 784 C CA . MET A 1 101 ? 8.275 1.199 0.739 1.00 91.81 101 MET A CA 1
ATOM 785 C C . MET A 1 101 ? 9.741 0.866 0.533 1.00 91.81 101 MET A C 1
ATOM 787 O O . MET A 1 101 ? 10.625 1.547 1.066 1.00 91.81 101 MET A O 1
ATOM 791 N N . ARG A 1 102 ? 10.007 -0.157 -0.271 1.00 88.50 102 ARG A N 1
ATOM 792 C CA . ARG A 1 102 ? 11.356 -0.496 -0.699 1.00 88.50 102 ARG A CA 1
ATOM 793 C C . ARG A 1 102 ? 11.340 -0.908 -2.160 1.00 88.50 102 ARG A C 1
ATOM 795 O O . ARG A 1 102 ? 10.615 -1.802 -2.563 1.00 88.50 102 ARG A O 1
ATOM 802 N N . VAL A 1 103 ? 12.182 -0.269 -2.955 1.00 86.69 103 VAL A N 1
ATOM 803 C CA . VAL A 1 103 ? 12.382 -0.540 -4.378 1.00 86.69 103 VAL A CA 1
ATOM 804 C C . VAL A 1 103 ? 13.881 -0.615 -4.603 1.00 86.69 103 VAL A C 1
ATOM 806 O O . VAL A 1 103 ? 14.512 0.426 -4.614 1.00 86.69 103 VAL A O 1
ATOM 809 N N . ARG A 1 104 ? 14.462 -1.817 -4.737 1.00 77.62 104 ARG A N 1
ATOM 810 C CA . ARG A 1 104 ? 15.919 -2.112 -4.827 1.00 77.62 104 ARG A CA 1
ATOM 811 C C . ARG A 1 104 ? 16.876 -1.098 -4.157 1.00 77.62 104 ARG A C 1
ATOM 813 O O . ARG A 1 104 ? 17.390 -1.389 -3.081 1.00 77.62 104 ARG A O 1
ATOM 820 N N . THR A 1 105 ? 17.148 0.029 -4.815 1.00 70.38 105 THR A N 1
ATOM 821 C CA . THR A 1 105 ? 18.076 1.105 -4.424 1.00 70.38 105 THR A CA 1
ATOM 822 C C . THR A 1 105 ? 17.485 2.156 -3.477 1.00 70.38 105 THR A C 1
ATOM 824 O O . THR A 1 105 ? 18.235 2.913 -2.870 1.00 70.38 105 THR A O 1
ATOM 827 N N . VAL A 1 106 ? 16.163 2.206 -3.326 1.00 77.75 106 VAL A N 1
ATOM 828 C CA . VAL A 1 106 ? 15.429 3.173 -2.507 1.00 77.75 106 VAL A CA 1
ATOM 829 C C . VAL A 1 106 ? 14.668 2.432 -1.418 1.00 77.75 106 VAL A C 1
ATOM 831 O O . VAL A 1 106 ? 13.835 1.571 -1.692 1.00 77.75 106 VAL A O 1
ATOM 834 N N . ALA A 1 107 ? 14.924 2.781 -0.163 1.00 79.06 107 ALA A N 1
ATOM 835 C CA . ALA A 1 107 ? 14.106 2.369 0.968 1.00 79.06 107 ALA A CA 1
ATOM 836 C C . ALA A 1 107 ? 13.657 3.628 1.703 1.00 79.06 107 ALA A C 1
ATOM 838 O O . ALA A 1 107 ? 14.496 4.435 2.102 1.00 79.06 107 ALA A O 1
ATOM 839 N N . THR A 1 108 ? 12.348 3.810 1.875 1.00 72.19 108 THR A N 1
ATOM 840 C CA . THR A 1 108 ? 11.855 4.893 2.729 1.00 72.19 108 THR A CA 1
ATOM 841 C C . THR A 1 108 ? 11.787 4.410 4.174 1.00 72.19 108 THR A C 1
ATOM 843 O O . THR A 1 108 ? 11.437 3.245 4.401 1.00 72.19 108 THR A O 1
ATOM 846 N N . PRO A 1 109 ? 12.059 5.283 5.160 1.00 75.69 109 PRO A N 1
ATOM 847 C CA . PRO A 1 109 ? 11.712 5.008 6.548 1.00 75.69 109 PRO A CA 1
ATOM 848 C C . PRO A 1 109 ? 10.241 4.595 6.672 1.00 75.69 109 PRO A C 1
ATOM 850 O O . PRO A 1 109 ? 9.409 4.990 5.848 1.00 75.69 109 PRO A O 1
ATOM 853 N N . ALA A 1 110 ? 9.932 3.788 7.688 1.00 82.56 110 ALA A N 1
ATOM 854 C CA . ALA A 1 110 ? 8.550 3.461 8.006 1.00 82.56 110 ALA A CA 1
ATOM 855 C C . ALA A 1 110 ? 7.824 4.733 8.458 1.00 82.56 110 ALA A C 1
ATOM 857 O O . ALA A 1 110 ? 8.271 5.407 9.384 1.00 82.56 110 ALA A O 1
ATOM 858 N N . GLU A 1 111 ? 6.723 5.060 7.795 1.00 88.19 111 GLU A N 1
ATOM 859 C CA . GLU A 1 111 ? 5.845 6.161 8.173 1.00 88.19 111 GLU A CA 1
ATOM 860 C C . GLU A 1 111 ? 4.775 5.604 9.118 1.00 88.19 111 GLU A C 1
ATOM 862 O O . GLU A 1 111 ? 3.973 4.767 8.709 1.00 88.19 111 GLU A O 1
ATOM 867 N N . LEU A 1 112 ? 4.803 6.024 10.385 1.00 89.75 112 LEU A N 1
ATOM 868 C CA . LEU A 1 112 ? 3.833 5.623 11.407 1.00 89.75 112 LEU A CA 1
ATOM 869 C C . LEU A 1 112 ? 2.708 6.649 11.484 1.00 89.75 112 LEU A C 1
ATOM 871 O O . LEU A 1 112 ? 2.969 7.837 11.682 1.00 89.75 112 LEU A O 1
ATOM 875 N N . LEU A 1 113 ? 1.468 6.194 11.320 1.00 91.19 113 LEU A N 1
ATOM 876 C CA . LEU A 1 113 ? 0.300 7.054 11.174 1.00 91.19 113 LEU A CA 1
ATOM 877 C C . LEU A 1 113 ? -0.878 6.545 12.009 1.00 91.19 113 LEU A C 1
ATOM 879 O O . LEU A 1 113 ? -1.200 5.357 11.946 1.00 91.19 113 LEU A O 1
ATOM 883 N N . PRO A 1 114 ? -1.601 7.429 12.715 1.00 90.38 114 PRO A N 1
ATOM 884 C CA . PRO A 1 114 ? -2.954 7.127 13.161 1.00 90.38 114 PRO A CA 1
ATOM 885 C C . PRO A 1 114 ? -3.869 6.842 11.962 1.00 90.38 114 PRO A C 1
ATOM 887 O O . PRO A 1 114 ? -3.709 7.446 10.899 1.00 90.38 114 PRO A O 1
ATOM 890 N N . PHE A 1 115 ? -4.876 5.989 12.151 1.00 87.19 115 PHE A N 1
ATOM 891 C CA . PHE A 1 115 ? -5.865 5.674 11.113 1.00 87.19 115 PHE A CA 1
ATOM 892 C C . PHE A 1 115 ? -6.566 6.910 10.534 1.00 87.19 115 PHE A C 1
ATOM 894 O O . PHE A 1 115 ? -6.805 6.959 9.333 1.00 87.19 115 PHE A O 1
ATOM 901 N N . ASP A 1 116 ? -6.833 7.934 11.351 1.00 88.25 116 ASP A N 1
ATOM 902 C CA . ASP A 1 116 ? -7.482 9.179 10.904 1.00 88.25 116 ASP A CA 1
ATOM 903 C C . ASP A 1 116 ? -6.651 9.951 9.867 1.00 88.25 116 ASP A C 1
ATOM 905 O O . ASP A 1 116 ? -7.171 10.784 9.128 1.00 88.25 116 ASP A O 1
ATOM 909 N N . HIS A 1 117 ? -5.347 9.675 9.793 1.00 90.56 117 HIS A N 1
ATOM 910 C CA . HIS A 1 117 ? -4.433 10.296 8.836 1.00 90.56 117 HIS A CA 1
ATOM 911 C C . HIS A 1 117 ? -4.160 9.408 7.614 1.00 90.56 117 HIS A C 1
ATOM 913 O O . HIS A 1 117 ? -3.501 9.853 6.667 1.00 90.56 117 HIS A O 1
ATOM 919 N N . LEU A 1 118 ? -4.663 8.170 7.606 1.00 90.06 118 LEU A N 1
ATOM 920 C CA . LEU A 1 118 ? -4.545 7.243 6.487 1.00 90.06 118 LEU A CA 1
ATOM 921 C C . LEU A 1 118 ? -5.679 7.473 5.479 1.00 90.06 118 LEU A C 1
ATOM 923 O O . LEU A 1 118 ? -6.622 6.695 5.364 1.00 90.06 118 LEU A O 1
ATOM 927 N N . THR A 1 119 ? -5.589 8.575 4.740 1.00 90.56 119 THR A N 1
ATOM 928 C CA . THR A 1 119 ? -6.581 8.929 3.718 1.00 90.56 119 THR A CA 1
ATOM 929 C C . THR A 1 119 ? -6.284 8.259 2.375 1.00 90.56 119 THR A C 1
ATOM 931 O O . THR A 1 119 ? -5.136 7.923 2.061 1.00 90.56 119 THR A O 1
ATOM 934 N N . ALA A 1 120 ? -7.313 8.126 1.531 1.00 89.81 120 ALA A N 1
ATOM 935 C CA . ALA A 1 120 ? -7.160 7.633 0.161 1.00 89.81 120 ALA A CA 1
ATOM 936 C C . ALA A 1 120 ? -6.156 8.476 -0.647 1.00 89.81 120 ALA A C 1
ATOM 938 O O . ALA A 1 120 ? -5.304 7.926 -1.340 1.00 89.81 120 ALA A O 1
ATOM 939 N N . GLU A 1 121 ? -6.193 9.804 -0.505 1.00 90.94 121 GLU A N 1
ATOM 940 C CA . GLU A 1 121 ? -5.249 10.716 -1.164 1.00 90.94 121 GLU A CA 1
ATOM 941 C C . GLU A 1 121 ? -3.801 10.468 -0.723 1.00 90.94 121 GLU A C 1
ATOM 943 O O . GLU A 1 121 ? -2.893 10.447 -1.556 1.00 90.94 121 GLU A O 1
ATOM 948 N N . ARG A 1 122 ? -3.568 10.226 0.576 1.00 91.62 122 ARG A N 1
ATOM 949 C CA . ARG A 1 122 ? -2.227 9.913 1.087 1.00 91.62 122 ARG A CA 1
ATOM 950 C C . ARG A 1 122 ? -1.728 8.580 0.540 1.00 91.62 122 ARG A C 1
ATOM 952 O O . ARG A 1 122 ? -0.590 8.511 0.074 1.00 91.62 122 ARG A O 1
ATOM 959 N N . LEU A 1 123 ? -2.569 7.544 0.547 1.00 91.81 123 LEU A N 1
ATOM 960 C CA . LEU A 1 123 ? -2.234 6.250 -0.052 1.00 91.81 123 LEU A CA 1
ATOM 961 C C . LEU A 1 123 ? -1.893 6.407 -1.538 1.00 91.81 123 LEU A C 1
ATOM 963 O O . LEU A 1 123 ? -0.843 5.943 -1.977 1.00 91.81 123 LEU A O 1
ATOM 967 N N . GLN A 1 124 ? -2.705 7.143 -2.298 1.00 91.81 124 GLN A N 1
ATOM 968 C CA . GLN A 1 124 ? -2.434 7.431 -3.708 1.00 91.81 124 GLN A CA 1
ATOM 969 C C . GLN A 1 124 ? -1.109 8.177 -3.906 1.00 91.81 124 GLN A C 1
ATOM 971 O O . GLN A 1 124 ? -0.332 7.812 -4.788 1.00 91.81 124 GLN A O 1
ATOM 976 N N . ALA A 1 125 ? -0.808 9.187 -3.085 1.00 91.81 125 ALA A N 1
ATOM 977 C CA . ALA A 1 125 ? 0.454 9.918 -3.159 1.00 91.81 125 ALA A CA 1
ATOM 978 C C . ALA A 1 125 ? 1.660 8.993 -2.920 1.00 91.81 125 ALA A C 1
ATOM 980 O O . ALA A 1 125 ? 2.632 9.027 -3.678 1.00 91.81 125 ALA A O 1
ATOM 981 N N . ARG A 1 126 ? 1.586 8.112 -1.914 1.00 92.69 126 ARG A N 1
ATOM 982 C CA . ARG A 1 126 ? 2.650 7.137 -1.625 1.00 92.69 126 ARG A CA 1
ATOM 983 C C . ARG A 1 126 ? 2.784 6.090 -2.735 1.00 92.69 126 ARG A C 1
ATOM 985 O O . ARG A 1 126 ? 3.905 5.792 -3.144 1.00 92.69 126 ARG A O 1
ATOM 992 N N . LEU A 1 127 ? 1.675 5.608 -3.294 1.00 94.31 127 LEU A N 1
ATOM 993 C CA . LEU A 1 127 ? 1.686 4.673 -4.423 1.00 94.31 127 LEU A CA 1
ATOM 994 C C . LEU A 1 127 ? 2.217 5.302 -5.718 1.00 94.31 127 LEU A C 1
ATOM 996 O O . LEU A 1 127 ? 2.864 4.606 -6.493 1.00 94.31 127 LEU A O 1
ATOM 1000 N N . ARG A 1 128 ? 2.021 6.606 -5.953 1.00 93.31 128 ARG A N 1
ATOM 1001 C CA . ARG A 1 128 ? 2.649 7.317 -7.086 1.00 93.31 128 ARG A CA 1
ATOM 1002 C C . ARG A 1 128 ? 4.169 7.396 -6.952 1.00 93.31 128 ARG A C 1
ATOM 1004 O O . ARG A 1 128 ? 4.876 7.284 -7.954 1.00 93.31 128 ARG A O 1
ATOM 1011 N N . ILE A 1 129 ? 4.682 7.571 -5.733 1.00 91.94 129 ILE A N 1
ATOM 1012 C CA . ILE A 1 129 ? 6.128 7.505 -5.476 1.00 91.94 129 ILE A CA 1
ATOM 1013 C C . ILE A 1 129 ? 6.623 6.086 -5.766 1.00 91.94 129 ILE A C 1
ATOM 1015 O O . ILE A 1 129 ? 7.573 5.923 -6.526 1.00 91.94 129 ILE A O 1
ATOM 1019 N N . PHE A 1 130 ? 5.942 5.065 -5.237 1.00 92.62 130 PHE A N 1
ATOM 1020 C CA . PHE A 1 130 ? 6.275 3.662 -5.497 1.00 92.62 130 PHE A CA 1
ATOM 1021 C C . PHE A 1 130 ? 6.303 3.338 -6.995 1.00 92.62 130 PHE A C 1
ATOM 1023 O O . PHE A 1 130 ? 7.298 2.822 -7.495 1.00 92.62 130 PHE A O 1
ATOM 1030 N N . GLU A 1 131 ? 5.258 3.721 -7.726 1.00 93.38 131 GLU A N 1
ATOM 1031 C CA . GLU A 1 131 ? 5.163 3.601 -9.182 1.00 93.38 131 GLU A CA 1
ATOM 1032 C C . GLU A 1 131 ? 6.356 4.245 -9.896 1.00 93.38 131 GLU A C 1
ATOM 1034 O O . GLU A 1 131 ? 6.995 3.619 -10.744 1.00 93.38 131 GLU A O 1
ATOM 1039 N N . THR A 1 132 ? 6.672 5.491 -9.534 1.00 92.06 132 THR A N 1
ATOM 1040 C CA . THR A 1 132 ? 7.772 6.255 -10.131 1.00 92.06 132 THR A CA 1
ATOM 1041 C C . THR A 1 132 ? 9.104 5.539 -9.925 1.00 92.06 132 THR A C 1
ATOM 1043 O O . THR A 1 132 ? 9.861 5.356 -10.879 1.00 92.06 132 THR A O 1
ATOM 1046 N N . GLU A 1 133 ? 9.377 5.078 -8.706 1.00 89.56 133 GLU A N 1
ATOM 1047 C CA . GLU A 1 133 ? 10.615 4.367 -8.383 1.00 89.56 133 GLU A CA 1
ATOM 1048 C C . GLU A 1 133 ? 10.686 2.989 -9.060 1.00 89.56 133 GLU A C 1
ATOM 1050 O O . GLU A 1 133 ? 11.739 2.593 -9.563 1.00 89.56 133 GLU A O 1
ATOM 1055 N N . CYS A 1 134 ? 9.565 2.270 -9.163 1.00 88.75 134 CYS A N 1
ATOM 1056 C CA . CYS A 1 134 ? 9.489 1.008 -9.898 1.00 88.75 134 CYS A CA 1
ATOM 1057 C C . CYS A 1 134 ? 9.748 1.184 -11.403 1.00 88.75 134 CYS A C 1
ATOM 1059 O O . CYS A 1 134 ? 10.360 0.310 -12.021 1.00 88.75 134 CYS A O 1
ATOM 1061 N N . ARG A 1 135 ? 9.313 2.303 -11.996 1.00 87.50 135 ARG A N 1
ATOM 1062 C CA . ARG A 1 135 ? 9.522 2.619 -13.421 1.00 87.50 135 ARG A CA 1
ATOM 1063 C C . ARG A 1 135 ? 10.920 3.153 -13.735 1.00 87.50 135 ARG A C 1
ATOM 1065 O O . ARG A 1 135 ? 11.385 2.971 -14.856 1.00 87.50 135 ARG A O 1
ATOM 1072 N N . ARG A 1 136 ? 11.599 3.788 -12.774 1.00 83.50 136 ARG A N 1
ATOM 1073 C CA . ARG A 1 136 ? 12.961 4.342 -12.929 1.00 83.50 136 ARG A CA 1
ATOM 1074 C C . ARG A 1 136 ? 14.064 3.288 -13.075 1.00 83.50 136 ARG A C 1
ATOM 1076 O O . ARG A 1 136 ? 15.213 3.653 -13.312 1.00 83.50 136 ARG A O 1
ATOM 1083 N N . GLN A 1 137 ? 13.750 2.002 -12.928 1.00 67.81 137 GLN A N 1
ATOM 1084 C CA . GLN A 1 137 ? 14.748 0.941 -13.052 1.00 67.81 137 GLN A CA 1
ATOM 1085 C C . GLN A 1 137 ? 15.346 0.923 -14.469 1.00 67.81 137 GLN A C 1
ATOM 1087 O O . GLN A 1 137 ? 14.595 1.032 -15.442 1.00 67.81 137 GLN A O 1
ATOM 1092 N N . PRO A 1 138 ? 16.677 0.779 -14.607 1.00 54.59 138 PRO A N 1
ATOM 1093 C CA . PRO A 1 138 ? 17.308 0.717 -15.915 1.00 54.59 138 PRO A CA 1
ATOM 1094 C C . PRO A 1 138 ? 16.745 -0.474 -16.691 1.00 54.59 138 PRO A C 1
ATOM 1096 O O . PRO A 1 138 ? 16.744 -1.608 -16.207 1.00 54.59 138 PRO A O 1
ATOM 1099 N N . ARG A 1 139 ? 16.242 -0.192 -17.897 1.00 52.09 139 ARG A N 1
ATOM 1100 C CA . ARG A 1 139 ? 16.015 -1.209 -18.924 1.00 52.09 139 ARG A CA 1
ATOM 1101 C C . ARG A 1 139 ? 17.410 -1.690 -19.319 1.00 52.09 139 ARG A C 1
ATOM 1103 O O . ARG A 1 139 ? 18.117 -0.950 -19.998 1.00 52.09 139 ARG A O 1
ATOM 1110 N N . HIS A 1 140 ? 17.840 -2.814 -18.755 1.00 47.88 140 HIS A N 1
ATOM 1111 C CA . HIS A 1 140 ? 19.034 -3.504 -19.232 1.00 47.88 140 HIS A CA 1
ATOM 1112 C C . HIS A 1 140 ? 18.754 -4.090 -20.612 1.00 47.88 140 HIS A C 1
ATOM 1114 O O . HIS A 1 140 ? 17.607 -4.555 -20.812 1.00 47.88 140 HIS A O 1
#

Sequence (140 aa):
MHRSEYARFARHGSVCPGQLQLDHETLSGEARRRFAEAAGLLESAAAELSRRMADAGTIEVVTRDDDVTLLYRPRHSEGIHSLVGNFDMRLTHDGQVALRMRVRTVATPAELLPFDHLTAERLQARLRIFETECRRQPRH

Foldseek 3Di:
DDDDDPPDPPPDDDDDPVQVVLPPDDADPVLLVLQVVLLVLLVVLQVVLQVVCVVFFGWDWDDDSFKIKIWTFGPPPPDPGDGFKMWMWGQDSVSWIWIWIDGPVDTDPTDTGHSVPSDSVVSNVVVVVNSVSSVPDDPD

Secondary structure (DSSP, 8-state):
-----SS--TTS----GGGGGSTTS---HHHHHHHHHHHHHHHHHHHHHHHHHTTTEEEEEEEETTEEEEEEEETT-SSTT---EEEEEEE-TTS-EEEEEEETTEEEEEEEE-GGG--HHHHHHHHHHHHHHHHTS---

Organism: NCBI:txid2202148

Radius of gyration: 17.4 Å; chains: 1; bounding box: 45×38×45 Å

pLDDT: mean 77.77, std 20.53, range [31.8, 95.38]